Protein AF-A0A6G2U6L1-F1 (afdb_monomer)

Sequence (130 aa):
MAAAKWLDGLTEKLIPTPFGLINVRAGGRVDGPAMVCQPSPITGGAMRQYQYEHFVPTHRMVPAGVPVLVIAGAEAGQFPAHAVRKMADATRGITFRVLPRTGRLAAPEDPGEAPAEVDAYLAGLSAVAA

Mean predicted aligned error: 9.15 Å

Secondary structure (DSSP, 8-state):
----GGGGGEEEEEEEETTEEEEEEEEE-TTSPEEEE---TTTHHHHHHHHHHHHTTTSEEEEEE--EEEEEETT-SSS-HHHHHHHHHTSTTEEEEEETT--S-HHHH-TTHHHHHHHHHHHHHHHH--

Radius of gyration: 16.76 Å; Cα contacts (8 Å, |Δi|>4): 224; chains: 1; bounding box: 37×33×44 Å

Nearest PDB structures (foldseek):
  4ccw-assembly1_A  TM=4.819E-01  e=1.672E-03  Bacillus subtilis
  2r11-assembly1_A  TM=4.799E-01  e=2.311E-03  Bacillus subtilis
  4opm-assembly1_A  TM=7.433E-01  e=3.289E-02  Acinetobacter baumannii AYE
  7jqz-assembly1_J  TM=5.682E-01  e=1.836E-02  Burkholderia orbicola MC0-3
  6xy9-assembly1_B  TM=5.130E-01  e=2.379E-02  Bradyrhizobium elkanii USDA 94

Solvent-accessible surface area (backbone atoms only — not comparable to full-atom values): 7263 Å² total; per-residue (Å²): 131,81,79,67,70,78,52,78,63,37,50,77,44,78,43,86,49,100,75,13,62,32,41,34,30,40,32,56,28,85,90,30,63,77,42,77,45,76,79,45,56,89,60,27,35,65,51,53,49,53,50,44,71,68,37,33,87,61,20,18,37,32,45,39,37,53,78,38,82,46,80,32,16,62,60,13,77,93,62,42,42,74,60,54,44,59,22,32,75,48,31,78,51,52,47,80,46,72,42,80,94,17,36,81,55,38,50,86,70,32,69,63,63,46,52,48,55,51,52,55,51,55,54,53,33,44,64,76,58,110

Foldseek 3Di:
DPDDPLLVQWDWDWDQDPLATKIKTKGADPPAAADEDEDDLVCALVNVSVCCVVCRHHHTYIYIQDQAEAEAECAAPVQHLVNSVVRQVRDPRYDYHYDYPDYDPRCVRPVPPPVVVVVVSSVVRNVNRD

Structure (mmCIF, N/CA/C/O backbone):
data_AF-A0A6G2U6L1-F1
#
_entry.id   AF-A0A6G2U6L1-F1
#
loop_
_atom_site.group_PDB
_atom_site.id
_atom_site.type_symbol
_atom_site.label_atom_id
_atom_site.label_alt_id
_atom_site.label_comp_id
_atom_site.label_asym_id
_atom_site.label_entity_id
_atom_site.label_seq_id
_atom_site.pdbx_PDB_ins_code
_atom_site.Cartn_x
_atom_site.Cartn_y
_atom_site.Cartn_z
_atom_site.occupancy
_atom_site.B_iso_or_equiv
_atom_site.auth_seq_id
_atom_site.auth_comp_id
_atom_site.auth_asym_id
_atom_site.auth_atom_id
_atom_site.pdbx_PDB_model_num
ATOM 1 N N . MET A 1 1 ? -1.948 -21.829 4.497 1.00 41.12 1 MET A N 1
ATOM 2 C CA . MET A 1 1 ? -1.763 -20.911 5.642 1.00 41.12 1 MET A CA 1
ATOM 3 C C . MET A 1 1 ? -3.102 -20.778 6.342 1.00 41.12 1 MET A C 1
ATOM 5 O O . MET A 1 1 ? -4.078 -20.511 5.653 1.00 41.12 1 MET A O 1
ATOM 9 N N . ALA A 1 2 ? -3.180 -21.043 7.648 1.00 40.72 2 ALA A N 1
ATOM 10 C CA . ALA A 1 2 ? -4.421 -20.840 8.393 1.00 40.72 2 ALA A CA 1
ATOM 11 C C . ALA A 1 2 ? -4.811 -19.356 8.308 1.00 40.72 2 ALA A C 1
ATOM 13 O O . ALA A 1 2 ? -3.972 -18.493 8.569 1.00 40.72 2 ALA A O 1
ATOM 14 N N . ALA A 1 3 ? -6.048 -19.063 7.900 1.00 47.75 3 ALA A N 1
ATOM 15 C CA . ALA A 1 3 ? -6.588 -17.712 7.976 1.00 47.75 3 ALA A CA 1
ATOM 16 C C . ALA A 1 3 ? -6.439 -17.214 9.421 1.00 47.75 3 ALA A C 1
ATOM 18 O O . ALA A 1 3 ? -6.710 -17.947 10.376 1.00 47.75 3 ALA A O 1
ATOM 19 N N . ALA A 1 4 ? -5.893 -16.014 9.578 1.00 60.31 4 ALA A N 1
ATOM 20 C CA . ALA A 1 4 ? -5.366 -15.564 10.851 1.00 60.31 4 ALA A CA 1
ATOM 21 C C . ALA A 1 4 ? -6.512 -15.219 11.824 1.00 60.31 4 ALA A C 1
ATOM 23 O O . ALA A 1 4 ? -7.050 -14.118 11.774 1.00 60.31 4 ALA A O 1
ATOM 24 N N . LYS A 1 5 ? -6.864 -16.167 12.709 1.00 70.00 5 LYS A N 1
ATOM 25 C CA . LYS A 1 5 ? -7.922 -16.077 13.746 1.00 70.00 5 LYS A CA 1
ATOM 26 C C . LYS A 1 5 ? -7.931 -14.778 14.563 1.00 70.00 5 LYS A C 1
ATOM 28 O O . LYS A 1 5 ? -8.961 -14.386 15.091 1.00 70.00 5 LYS A O 1
ATOM 33 N N . TRP A 1 6 ? -6.793 -14.098 14.690 1.00 70.62 6 TRP A N 1
ATOM 34 C CA . TRP A 1 6 ? -6.696 -12.835 15.426 1.00 70.62 6 TRP A CA 1
ATOM 35 C C . TRP A 1 6 ? -7.429 -11.668 14.741 1.00 70.62 6 TRP A C 1
ATOM 37 O O . TRP A 1 6 ? -7.726 -10.666 15.387 1.00 70.62 6 TRP A O 1
ATOM 47 N N . LEU A 1 7 ? -7.752 -11.793 13.448 1.00 75.00 7 LEU A N 1
ATOM 48 C CA . LEU A 1 7 ? -8.545 -10.804 12.719 1.00 75.00 7 LEU A CA 1
ATOM 49 C C . LEU A 1 7 ? -10.029 -10.824 13.110 1.00 75.00 7 LEU A C 1
ATOM 51 O O . LEU A 1 7 ? -10.689 -9.802 12.951 1.00 75.00 7 LEU A O 1
ATOM 55 N N . ASP A 1 8 ? -10.538 -11.934 13.654 1.00 82.69 8 ASP A N 1
ATOM 56 C CA . ASP A 1 8 ? -11.960 -12.103 13.998 1.00 82.69 8 ASP A CA 1
ATOM 57 C C . ASP A 1 8 ? -12.408 -11.134 15.108 1.00 82.69 8 ASP A C 1
ATOM 59 O O . ASP A 1 8 ? -13.571 -10.746 15.182 1.00 82.69 8 ASP A O 1
ATOM 63 N N . GLY A 1 9 ? -11.471 -10.700 15.958 1.00 82.50 9 GLY A N 1
ATOM 64 C CA . GLY A 1 9 ? -11.703 -9.712 17.016 1.00 82.50 9 GLY A CA 1
ATOM 65 C C . GLY A 1 9 ? -11.592 -8.254 16.558 1.00 82.50 9 GLY A C 1
ATOM 66 O O . GLY A 1 9 ? -11.525 -7.358 17.403 1.00 82.50 9 GLY A O 1
ATOM 67 N N . LEU A 1 10 ? -11.498 -8.000 15.250 1.00 84.31 10 LEU A N 1
ATOM 68 C CA . LEU A 1 10 ? -11.317 -6.671 14.676 1.00 84.31 10 LEU A CA 1
ATOM 69 C C . LEU A 1 10 ? -12.452 -6.335 13.706 1.00 84.31 10 LEU A C 1
ATOM 71 O O . LEU A 1 10 ? -12.803 -7.115 12.829 1.00 84.31 10 LEU A O 1
ATOM 75 N N . THR A 1 11 ? -12.970 -5.116 13.808 1.00 87.75 11 THR A N 1
ATOM 76 C CA . THR A 1 11 ? -13.910 -4.553 12.836 1.00 87.75 11 THR A CA 1
ATOM 77 C C . THR A 1 11 ? -13.146 -3.814 11.747 1.00 87.75 11 THR A C 1
ATOM 79 O O . THR A 1 11 ? -12.312 -2.957 12.039 1.00 87.75 11 THR A O 1
ATOM 82 N N . GLU A 1 12 ? -13.429 -4.139 10.489 1.00 86.75 12 GLU A N 1
ATOM 83 C CA . GLU A 1 12 ? -12.865 -3.469 9.318 1.00 86.75 12 GLU A CA 1
ATOM 84 C C . GLU A 1 12 ? -13.655 -2.202 8.965 1.00 86.75 12 GLU A C 1
ATOM 86 O O . GLU A 1 12 ? -14.884 -2.179 8.998 1.00 86.75 12 GLU A O 1
ATOM 91 N N . LYS A 1 13 ? -12.938 -1.135 8.613 1.00 83.94 13 LYS A N 1
ATOM 92 C CA . LYS A 1 13 ? -13.483 0.138 8.152 1.00 83.94 13 LYS A CA 1
ATOM 93 C C . LYS A 1 13 ? -12.592 0.707 7.057 1.00 83.94 13 LYS A C 1
ATOM 95 O O . LYS A 1 13 ? -11.375 0.748 7.203 1.00 83.94 13 LYS A O 1
ATOM 100 N N . LEU A 1 14 ? -13.194 1.203 5.983 1.00 82.06 14 LEU A N 1
ATOM 101 C CA . LEU A 1 14 ? -12.479 1.967 4.963 1.00 82.06 14 LEU A CA 1
ATOM 102 C C . LEU A 1 14 ? -12.518 3.456 5.327 1.00 82.06 14 LEU A C 1
ATOM 104 O O . LEU A 1 14 ? -13.578 3.996 5.647 1.00 82.06 14 LEU A O 1
ATOM 108 N N . ILE A 1 15 ? -11.357 4.105 5.317 1.00 79.25 15 ILE A N 1
ATOM 109 C CA . ILE A 1 15 ? -11.195 5.532 5.600 1.00 79.25 15 ILE A CA 1
ATOM 110 C C . ILE A 1 15 ? -10.779 6.237 4.302 1.00 79.25 15 ILE A C 1
ATOM 112 O O . ILE A 1 15 ? -9.710 5.920 3.775 1.00 79.25 15 ILE A O 1
ATOM 116 N N . PRO A 1 16 ? -11.582 7.185 3.786 1.00 79.38 16 PRO A N 1
ATOM 117 C CA . PRO A 1 16 ? -11.209 8.001 2.634 1.00 79.38 16 PRO A CA 1
ATOM 118 C C . PRO A 1 16 ? -10.008 8.899 2.926 1.00 79.38 16 PRO A C 1
ATOM 120 O O . PRO A 1 16 ? -9.942 9.535 3.978 1.00 79.38 16 PRO A O 1
ATOM 123 N N . THR A 1 17 ? -9.083 8.985 1.972 1.00 76.62 17 THR A N 1
ATOM 124 C CA . THR A 1 17 ? -7.942 9.908 1.989 1.00 76.62 17 THR A CA 1
ATOM 125 C C . THR A 1 17 ? -7.693 10.477 0.588 1.00 76.62 17 THR A C 1
ATOM 127 O O . THR A 1 17 ? -8.156 9.884 -0.388 1.00 76.62 17 THR A O 1
ATOM 130 N N . PRO A 1 18 ? -6.914 11.569 0.447 1.00 71.81 18 PRO A N 1
ATOM 131 C CA . PRO A 1 18 ? -6.503 12.079 -0.866 1.00 71.81 18 PRO A CA 1
ATOM 132 C C . PRO A 1 18 ? -5.719 11.076 -1.730 1.00 71.81 18 PRO A C 1
ATOM 134 O O . PRO A 1 18 ? -5.626 11.264 -2.935 1.00 71.81 18 PRO A O 1
ATOM 137 N N . PHE A 1 19 ? -5.167 10.016 -1.126 1.00 65.56 19 PHE A N 1
ATOM 138 C CA . PHE A 1 19 ? -4.422 8.951 -1.809 1.00 65.56 19 PHE A CA 1
ATOM 139 C C . PHE A 1 19 ? -5.227 7.652 -1.944 1.00 65.56 19 PHE A C 1
ATOM 141 O O . PHE A 1 19 ? -4.657 6.590 -2.180 1.00 65.56 19 PHE A O 1
ATOM 148 N N . GLY A 1 20 ? -6.542 7.714 -1.743 1.00 73.19 20 GLY A N 1
ATOM 149 C CA . GLY A 1 20 ? -7.444 6.577 -1.855 1.00 73.19 20 GLY A CA 1
ATOM 150 C C . GLY A 1 20 ? -7.984 6.067 -0.516 1.00 73.19 20 GLY A C 1
ATOM 151 O O . GLY A 1 20 ? -7.951 6.762 0.502 1.00 73.19 20 GLY A O 1
ATOM 152 N N . LEU A 1 21 ? -8.521 4.847 -0.507 1.00 75.38 21 LEU A N 1
ATOM 153 C CA . LEU A 1 21 ? -9.109 4.236 0.688 1.00 75.38 21 LEU A CA 1
ATOM 154 C C . LEU A 1 21 ? -8.034 3.534 1.527 1.00 75.38 21 LEU A C 1
ATOM 156 O O . LEU A 1 21 ? -7.357 2.620 1.057 1.00 75.38 21 LEU A O 1
ATOM 160 N N . ILE A 1 22 ? -7.920 3.908 2.801 1.00 75.94 22 ILE A N 1
ATOM 161 C CA . ILE A 1 22 ? -7.137 3.151 3.781 1.00 75.94 22 ILE A CA 1
ATOM 162 C C . ILE A 1 22 ? -8.053 2.133 4.447 1.00 75.94 22 ILE A C 1
ATOM 164 O O . ILE A 1 22 ? -9.097 2.480 4.998 1.00 75.94 22 ILE A O 1
ATOM 168 N N . ASN A 1 23 ? -7.642 0.871 4.447 1.00 79.38 23 ASN A N 1
ATOM 169 C CA . ASN A 1 23 ? -8.323 -0.174 5.190 1.00 79.38 23 ASN A CA 1
ATOM 170 C C . ASN A 1 23 ? -7.837 -0.153 6.637 1.00 79.38 23 ASN A C 1
ATOM 172 O O . ASN A 1 23 ? -6.684 -0.450 6.906 1.00 79.38 23 ASN A O 1
ATOM 176 N N . VAL A 1 24 ? -8.687 0.198 7.588 1.00 81.94 24 VAL A N 1
ATOM 177 C CA . VAL A 1 24 ? -8.360 0.169 9.011 1.00 81.94 24 V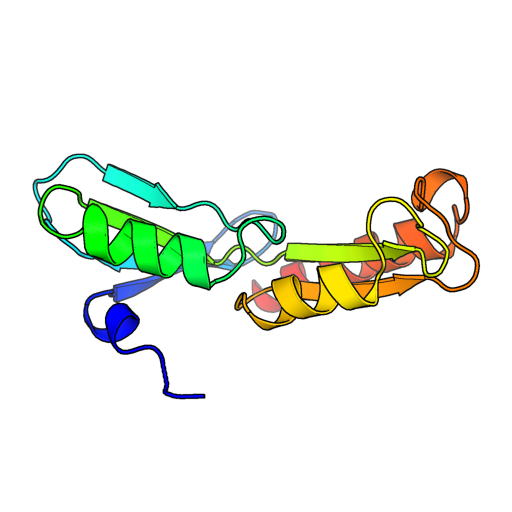AL A CA 1
ATOM 178 C C . VAL A 1 24 ? -9.142 -0.944 9.676 1.00 81.94 24 VAL A C 1
ATOM 180 O O . VAL A 1 24 ? -10.356 -1.026 9.542 1.00 81.94 24 VAL A O 1
ATOM 183 N N . ARG A 1 25 ? -8.452 -1.786 10.439 1.00 83.44 25 ARG A N 1
ATOM 184 C CA . ARG A 1 25 ? -9.089 -2.735 11.346 1.00 83.44 25 ARG A CA 1
ATOM 185 C C . ARG A 1 25 ? -8.923 -2.227 12.769 1.00 83.44 25 ARG A C 1
ATOM 187 O O . ARG A 1 25 ? -7.837 -1.787 13.130 1.00 83.44 25 ARG A O 1
ATOM 194 N N . ALA A 1 26 ? -9.987 -2.252 13.562 1.00 84.06 26 ALA A N 1
ATOM 195 C CA . ALA A 1 26 ? -9.976 -1.784 14.944 1.00 84.06 26 ALA A CA 1
ATOM 196 C C . ALA A 1 26 ? -10.699 -2.769 15.867 1.00 84.06 26 ALA A C 1
ATOM 198 O O . ALA A 1 26 ? -11.754 -3.289 15.518 1.00 84.06 26 ALA A O 1
ATOM 199 N N . GLY A 1 27 ? -10.149 -3.015 17.051 1.00 85.88 27 GLY A N 1
ATOM 200 C CA . GLY A 1 27 ? -10.746 -3.891 18.058 1.00 85.88 27 GLY A CA 1
ATOM 201 C C . GLY A 1 27 ? -9.945 -3.896 19.356 1.00 85.88 27 GLY A C 1
ATOM 202 O O . GLY A 1 27 ? -9.184 -2.966 19.626 1.00 85.88 27 GLY A O 1
ATOM 203 N N . GLY A 1 28 ? -10.113 -4.929 20.177 1.00 84.44 28 GLY A N 1
ATOM 204 C CA . GLY A 1 28 ? -9.530 -4.968 21.522 1.00 84.44 28 GLY A CA 1
ATOM 205 C C . GLY A 1 28 ? -10.333 -4.162 22.544 1.00 84.44 28 GLY A C 1
ATOM 206 O O . GLY A 1 28 ? -11.556 -4.063 22.442 1.00 84.44 28 GLY A O 1
ATOM 207 N N . ARG A 1 29 ? -9.667 -3.603 23.560 1.00 82.25 29 ARG A N 1
ATOM 208 C CA . ARG A 1 29 ? -10.348 -2.936 24.680 1.00 82.25 29 ARG A CA 1
ATOM 209 C C . ARG A 1 29 ? -10.863 -1.553 24.273 1.00 82.25 29 ARG A C 1
ATOM 211 O O . ARG A 1 29 ? -10.071 -0.636 24.096 1.00 82.25 29 ARG A O 1
ATOM 218 N N . VAL A 1 30 ? -12.185 -1.391 24.171 1.00 77.12 30 VAL A N 1
ATOM 219 C CA . VAL A 1 30 ? -12.847 -0.158 23.685 1.00 77.12 30 VAL A CA 1
ATOM 220 C C . VAL A 1 30 ? -12.427 1.095 24.465 1.00 77.12 30 VAL A C 1
ATOM 222 O O . VAL A 1 30 ? -12.149 2.125 23.847 1.00 77.12 30 VAL A O 1
ATOM 225 N N . ASP A 1 31 ? -12.301 0.965 25.788 1.00 79.00 31 ASP A N 1
ATOM 226 C CA . ASP A 1 31 ? -11.953 2.059 26.709 1.00 79.00 31 ASP A CA 1
ATOM 227 C C . ASP A 1 31 ? -10.445 2.150 27.009 1.00 79.00 31 ASP A C 1
ATOM 229 O O . ASP A 1 31 ? -10.013 2.931 27.856 1.00 79.00 31 ASP A O 1
ATOM 233 N N . GLY A 1 32 ? -9.626 1.314 26.360 1.00 74.44 32 GLY A N 1
ATOM 234 C CA . GLY A 1 32 ? -8.174 1.330 26.516 1.00 74.44 32 GLY A CA 1
ATOM 235 C C . GLY A 1 32 ? -7.511 2.448 25.701 1.00 74.44 32 GLY A C 1
ATOM 236 O O . GLY A 1 32 ? -8.083 2.922 24.712 1.00 74.44 32 GLY A O 1
ATOM 237 N N . PRO A 1 33 ? -6.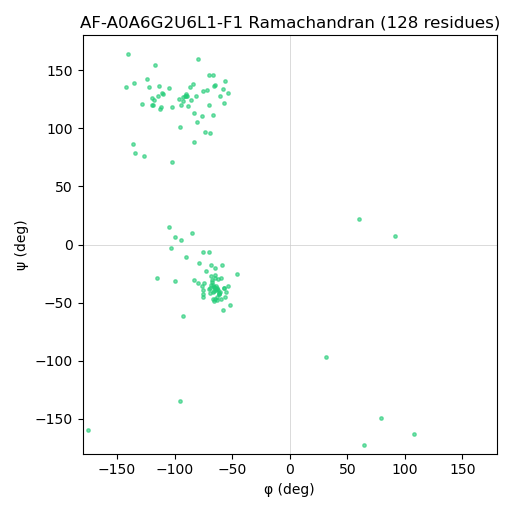276 2.855 26.056 1.00 68.31 33 PRO A N 1
ATOM 238 C CA . PRO A 1 33 ? -5.491 3.747 25.211 1.00 68.31 33 PRO A CA 1
ATOM 239 C C . PRO A 1 33 ? -5.333 3.148 23.806 1.00 68.31 33 PRO A C 1
ATOM 241 O O . PRO A 1 33 ? -5.171 1.936 23.634 1.00 68.31 33 PRO A O 1
ATOM 244 N N . ALA A 1 34 ? -5.417 4.003 22.786 1.00 74.12 34 ALA A N 1
ATOM 245 C CA . ALA A 1 34 ? -5.317 3.570 21.399 1.00 74.12 34 ALA A CA 1
ATOM 246 C C . ALA A 1 34 ? -3.865 3.239 21.031 1.00 74.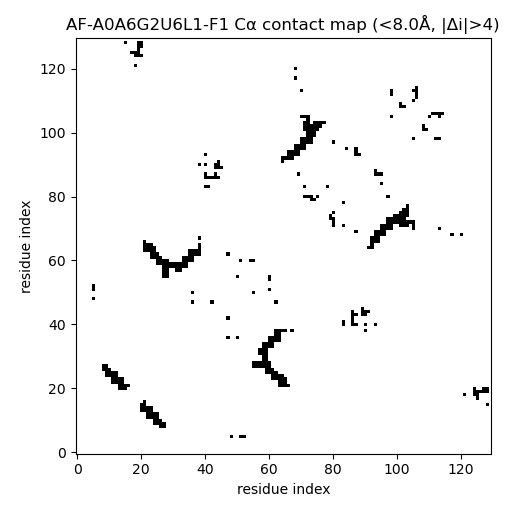12 34 ALA A C 1
ATOM 248 O O . ALA A 1 34 ? -2.968 4.048 21.257 1.00 74.12 34 ALA A O 1
ATOM 249 N N . MET A 1 35 ? -3.654 2.081 20.404 1.00 75.06 35 MET A N 1
ATOM 250 C CA . MET A 1 35 ? -2.373 1.679 19.827 1.00 75.06 35 MET A CA 1
ATOM 251 C C . MET A 1 35 ? -2.531 1.464 18.322 1.00 75.06 35 MET A C 1
ATOM 253 O O . MET A 1 35 ? -3.309 0.618 17.876 1.00 75.06 35 MET A O 1
ATOM 257 N N . VAL A 1 36 ? -1.774 2.227 17.532 1.00 71.69 36 VAL A N 1
ATOM 258 C CA . VAL A 1 36 ? -1.742 2.097 16.071 1.00 71.69 36 VAL A CA 1
ATOM 259 C C . VAL A 1 36 ? -0.583 1.189 15.677 1.00 71.69 36 VAL A C 1
ATOM 261 O O . VAL A 1 36 ? 0.577 1.500 15.938 1.00 71.69 36 VAL A O 1
ATOM 264 N N . CYS A 1 37 ? -0.891 0.082 15.006 1.00 68.06 37 CYS A N 1
ATOM 265 C CA . CYS A 1 37 ? 0.123 -0.803 14.438 1.00 68.06 37 CYS A CA 1
ATOM 266 C C . CYS A 1 37 ? 0.347 -0.424 12.973 1.00 68.06 37 CYS A C 1
ATOM 268 O O . CYS A 1 37 ? -0.462 -0.773 12.108 1.00 68.06 37 CYS A O 1
ATOM 270 N N . GLN A 1 38 ? 1.431 0.303 12.696 1.00 64.06 38 GLN A N 1
ATOM 271 C CA . GLN A 1 38 ? 1.764 0.728 11.337 1.00 64.06 38 GLN A CA 1
ATOM 272 C C . GLN A 1 38 ? 2.120 -0.464 10.434 1.00 64.06 38 GLN A C 1
ATOM 274 O O . GLN A 1 38 ? 2.728 -1.440 10.892 1.00 64.06 38 GLN A O 1
ATOM 279 N N . PRO A 1 39 ? 1.781 -0.399 9.136 1.00 62.06 39 PRO A N 1
ATOM 280 C CA . PRO A 1 39 ? 2.269 -1.367 8.181 1.00 62.06 39 PRO A CA 1
ATOM 281 C C . PRO A 1 39 ? 3.761 -1.188 7.937 1.00 62.06 39 PRO A C 1
ATOM 283 O O . PRO A 1 39 ? 4.209 -0.145 7.480 1.00 62.06 39 PRO A O 1
ATOM 286 N N . SER A 1 40 ? 4.522 -2.241 8.230 1.00 65.31 40 SER A N 1
ATOM 287 C CA . SER A 1 40 ? 5.951 -2.304 7.952 1.00 65.31 40 SER A CA 1
ATOM 288 C C . SER A 1 40 ? 6.265 -3.588 7.190 1.00 65.31 40 SER A C 1
ATOM 290 O O . SER A 1 40 ? 6.003 -4.679 7.713 1.00 65.31 40 SER A O 1
ATOM 292 N N . PRO A 1 41 ? 6.834 -3.488 5.976 1.00 62.19 41 PRO A N 1
ATOM 293 C CA . PRO A 1 41 ? 7.366 -4.648 5.284 1.00 62.19 41 PRO A CA 1
ATOM 294 C C . PRO A 1 41 ? 8.550 -5.249 6.045 1.00 62.19 41 PRO A C 1
ATOM 296 O O . PRO A 1 41 ? 8.711 -6.450 6.001 1.00 62.19 41 PRO A O 1
ATOM 299 N N . ILE A 1 42 ? 9.329 -4.478 6.810 1.00 62.72 42 ILE A N 1
ATOM 300 C CA . ILE A 1 42 ? 10.499 -5.002 7.542 1.00 62.72 42 ILE A CA 1
ATOM 301 C C . ILE A 1 42 ? 10.074 -5.899 8.712 1.00 62.72 42 ILE A C 1
ATOM 303 O O . ILE A 1 42 ? 10.703 -6.916 8.991 1.00 62.72 42 ILE A O 1
ATOM 307 N N . THR A 1 43 ? 8.992 -5.535 9.399 1.00 62.62 43 THR A N 1
ATOM 308 C CA . THR A 1 43 ? 8.519 -6.264 10.584 1.00 62.62 43 THR A CA 1
ATOM 309 C C . THR A 1 43 ? 7.516 -7.375 10.240 1.00 62.62 43 THR A C 1
ATOM 311 O O . THR A 1 43 ? 7.222 -8.225 11.081 1.00 62.62 43 THR A O 1
ATOM 314 N N . GLY A 1 44 ? 7.026 -7.414 8.994 1.00 64.94 44 GLY A N 1
ATOM 315 C CA . GLY A 1 44 ? 6.156 -8.466 8.463 1.00 64.94 44 GLY A CA 1
ATOM 316 C C . GLY A 1 44 ? 4.779 -8.567 9.138 1.00 64.94 44 GLY A C 1
ATOM 317 O O . GLY A 1 44 ? 4.372 -7.724 9.946 1.00 64.94 44 GLY A O 1
ATOM 318 N N . GLY A 1 45 ? 4.026 -9.615 8.785 1.00 65.69 45 GLY A N 1
ATOM 319 C CA . GLY A 1 45 ? 2.727 -9.927 9.399 1.00 65.69 45 GLY A CA 1
ATOM 320 C C . GLY A 1 45 ? 2.838 -10.528 10.806 1.00 65.69 45 GLY A C 1
ATOM 321 O O . GLY A 1 45 ? 2.013 -10.230 11.667 1.00 65.69 45 GLY A O 1
ATOM 322 N N . ALA A 1 46 ? 3.891 -11.311 11.068 1.00 71.06 46 ALA A N 1
ATOM 323 C CA . ALA A 1 46 ? 4.079 -12.026 12.333 1.00 71.06 46 ALA A CA 1
ATOM 324 C C . ALA A 1 46 ? 4.310 -11.090 13.532 1.00 71.06 46 ALA A C 1
ATOM 326 O O . ALA A 1 46 ? 3.718 -11.296 14.588 1.00 71.06 46 ALA A O 1
ATOM 327 N N . MET A 1 47 ? 5.098 -10.017 13.374 1.00 75.12 47 MET A N 1
ATOM 328 C CA . MET A 1 47 ? 5.285 -9.040 14.457 1.00 75.12 47 MET A CA 1
ATOM 329 C C . MET A 1 47 ? 3.974 -8.338 14.812 1.00 75.12 47 MET A C 1
ATOM 331 O O . MET A 1 47 ? 3.692 -8.097 15.980 1.00 75.12 47 MET A O 1
ATOM 335 N N . ARG A 1 48 ? 3.147 -8.022 13.810 1.00 72.75 48 ARG A N 1
ATOM 336 C CA . ARG A 1 48 ? 1.841 -7.393 14.044 1.00 72.75 48 ARG A CA 1
ATOM 337 C C . ARG A 1 48 ? 0.883 -8.312 14.778 1.00 72.75 48 ARG A C 1
ATOM 339 O O . ARG A 1 48 ? 0.183 -7.848 15.670 1.00 72.75 48 ARG A O 1
ATOM 346 N N . GLN A 1 49 ? 0.886 -9.594 14.430 1.00 75.19 49 GLN A N 1
ATOM 347 C CA . GLN A 1 49 ? 0.134 -10.590 15.180 1.00 75.19 49 GLN A CA 1
ATOM 348 C C . GLN A 1 49 ? 0.608 -10.644 16.639 1.00 75.19 49 GLN A C 1
ATOM 350 O O . GLN A 1 49 ? -0.217 -10.552 17.539 1.00 75.19 49 GLN A O 1
ATOM 355 N N . TYR A 1 50 ? 1.920 -10.694 16.880 1.00 80.56 50 TYR A N 1
ATOM 356 C CA . TYR A 1 50 ? 2.464 -10.716 18.240 1.00 80.56 50 TYR A CA 1
ATOM 357 C C . TYR A 1 50 ? 2.104 -9.455 19.043 1.00 80.56 50 TYR A C 1
ATOM 359 O O . TYR A 1 50 ? 1.698 -9.536 20.199 1.00 80.56 50 TYR A O 1
ATOM 367 N N . GLN A 1 51 ? 2.191 -8.273 18.423 1.00 77.69 51 GLN A N 1
ATOM 368 C CA . GLN A 1 51 ? 1.755 -7.017 19.039 1.00 77.69 51 GLN A CA 1
ATOM 369 C C . GLN A 1 51 ? 0.260 -7.036 19.364 1.00 77.69 51 GLN A C 1
ATOM 371 O O . GLN A 1 51 ? -0.128 -6.605 20.447 1.00 77.69 51 GLN A O 1
ATOM 376 N N . TYR A 1 52 ? -0.578 -7.544 18.457 1.00 77.81 52 TYR A N 1
ATOM 377 C CA . TYR A 1 52 ? -1.999 -7.720 18.731 1.00 77.81 52 TYR A CA 1
ATOM 378 C C . TYR A 1 52 ? -2.211 -8.621 19.946 1.00 77.81 52 TYR A C 1
ATOM 380 O O . TYR A 1 52 ? -2.799 -8.173 20.922 1.00 77.81 52 TYR A O 1
ATOM 388 N N . GLU A 1 53 ? -1.674 -9.838 19.930 1.00 84.38 53 GLU A N 1
ATOM 389 C CA . GLU A 1 53 ? -1.844 -10.814 21.013 1.00 84.38 53 GLU A CA 1
ATOM 390 C C . GLU A 1 53 ? -1.376 -10.267 22.371 1.00 84.38 53 GLU A C 1
ATOM 392 O O . GLU A 1 53 ? -2.031 -10.492 23.388 1.00 84.38 53 GLU A O 1
ATOM 397 N N . HIS A 1 54 ? -0.289 -9.493 22.388 1.00 84.62 54 HIS A N 1
ATOM 398 C CA . HIS A 1 54 ? 0.257 -8.906 23.608 1.00 84.62 54 HIS A CA 1
ATOM 399 C C . HIS A 1 54 ? -0.550 -7.703 24.132 1.00 84.62 54 HIS A C 1
ATOM 401 O O . HIS A 1 54 ? -0.774 -7.593 25.339 1.00 84.62 54 HIS A O 1
ATOM 407 N N . PHE A 1 55 ? -0.985 -6.790 23.254 1.00 84.62 55 PHE A N 1
ATOM 408 C CA . PHE A 1 55 ? -1.557 -5.497 23.664 1.00 84.62 55 PHE A CA 1
ATOM 409 C C . PHE A 1 55 ? -3.093 -5.445 23.656 1.00 84.62 55 PHE A C 1
ATOM 411 O O . PHE A 1 55 ? -3.651 -4.787 24.534 1.00 84.62 55 PHE A O 1
ATOM 418 N N . VAL A 1 56 ? -3.775 -6.188 22.772 1.00 83.50 56 VAL A N 1
ATOM 419 C CA . VAL A 1 56 ? -4.840 -7.113 23.195 1.00 83.50 56 VAL A CA 1
ATOM 420 C C . VAL A 1 56 ? -5.664 -6.732 24.446 1.00 83.50 56 VAL A C 1
ATOM 422 O O . VAL A 1 56 ? -6.615 -5.946 24.384 1.00 83.50 56 VAL A O 1
ATOM 425 N N . PRO A 1 57 ? -5.299 -7.283 25.622 1.00 85.69 57 PRO A N 1
ATOM 426 C CA . PRO A 1 57 ? -6.058 -7.087 26.861 1.00 85.69 57 PRO A CA 1
ATOM 427 C C . PRO A 1 57 ? -6.105 -5.647 27.395 1.00 85.69 57 PRO A C 1
ATOM 429 O O . PRO A 1 57 ? -6.953 -5.327 28.228 1.00 85.69 57 PRO A O 1
ATOM 432 N N . THR A 1 58 ? -5.174 -4.783 26.988 1.00 81.25 58 THR A N 1
ATOM 433 C CA . THR A 1 58 ? -4.953 -3.471 27.621 1.00 81.25 58 THR A CA 1
ATOM 434 C C . THR A 1 58 ? -5.249 -2.289 26.706 1.00 81.25 58 THR A C 1
ATOM 436 O O . THR A 1 58 ? -5.661 -1.243 27.205 1.00 81.25 58 THR A O 1
ATOM 439 N N . HIS A 1 59 ? -5.097 -2.450 25.392 1.00 77.50 59 HIS A N 1
ATOM 440 C CA . HIS A 1 59 ? -5.175 -1.369 24.415 1.00 77.50 59 HIS A CA 1
ATOM 441 C C . HIS A 1 59 ? -6.336 -1.555 23.435 1.00 77.50 59 HIS A C 1
ATOM 443 O O . HIS A 1 59 ? -6.762 -2.672 23.126 1.00 77.50 59 HIS A O 1
ATOM 449 N N . ARG A 1 60 ? -6.805 -0.432 22.883 1.00 78.50 60 ARG A N 1
ATOM 450 C CA . ARG A 1 60 ? -7.622 -0.436 21.670 1.00 78.50 60 ARG A CA 1
ATOM 451 C C . ARG A 1 60 ? -6.691 -0.564 20.469 1.00 78.50 60 ARG A C 1
ATOM 453 O O . ARG A 1 60 ? -6.005 0.395 20.110 1.00 78.50 60 ARG A O 1
ATOM 460 N N . MET A 1 61 ? -6.658 -1.742 19.861 1.00 78.75 61 MET A N 1
ATOM 461 C CA . MET A 1 61 ? -5.767 -2.064 18.751 1.00 78.75 61 MET A CA 1
ATOM 462 C C . MET A 1 61 ? -6.339 -1.552 17.435 1.00 78.75 61 MET A C 1
ATOM 464 O O . MET A 1 61 ? -7.474 -1.869 17.084 1.00 78.75 61 MET A O 1
ATOM 468 N N . VAL A 1 62 ? -5.535 -0.794 16.689 1.00 66.06 62 VAL A N 1
ATOM 469 C CA . VAL A 1 62 ? -5.894 -0.254 15.372 1.00 66.06 62 VAL A CA 1
ATOM 470 C C . VAL A 1 62 ? -4.823 -0.631 14.337 1.00 66.06 62 VAL A C 1
ATOM 472 O O . VAL A 1 62 ? -3.966 0.189 13.992 1.00 66.06 62 VAL A O 1
ATOM 475 N N . PRO A 1 63 ? -4.789 -1.888 13.857 1.00 64.81 63 PRO A N 1
ATOM 476 C CA . PRO A 1 63 ? -3.983 -2.251 12.696 1.00 64.81 63 PRO A CA 1
ATOM 477 C C . PRO A 1 63 ? -4.509 -1.572 11.423 1.00 64.81 63 PRO A C 1
ATOM 479 O O . PRO A 1 63 ? -5.569 -1.910 10.893 1.00 64.81 63 PRO A O 1
ATOM 482 N N . ALA A 1 64 ? -3.729 -0.629 10.896 1.00 61.34 64 ALA A N 1
ATOM 483 C CA . ALA A 1 64 ? -4.016 0.024 9.624 1.00 61.34 64 ALA A CA 1
ATOM 484 C C . ALA A 1 64 ? -3.399 -0.771 8.457 1.00 61.34 64 ALA A C 1
ATOM 486 O O . ALA A 1 64 ? -2.187 -0.965 8.369 1.00 61.34 64 ALA A O 1
ATOM 487 N N . GLY A 1 65 ? -4.247 -1.236 7.548 1.00 67.19 65 GLY A N 1
ATOM 488 C CA . GLY A 1 65 ? -3.905 -1.653 6.194 1.00 67.19 65 GLY A CA 1
ATOM 489 C C . GLY A 1 65 ? -3.836 -0.441 5.268 1.00 67.19 65 GLY A C 1
ATOM 490 O O . GLY A 1 65 ? -4.816 -0.066 4.626 1.00 67.19 65 GLY A O 1
ATOM 491 N N . VAL A 1 66 ? -2.657 0.167 5.191 1.00 68.50 66 VAL A N 1
ATOM 492 C CA . VAL A 1 66 ? -2.354 1.161 4.158 1.00 68.50 66 VAL A CA 1
ATOM 493 C C . VAL A 1 66 ? -1.854 0.410 2.924 1.00 68.50 66 VAL A C 1
ATOM 495 O O . VAL A 1 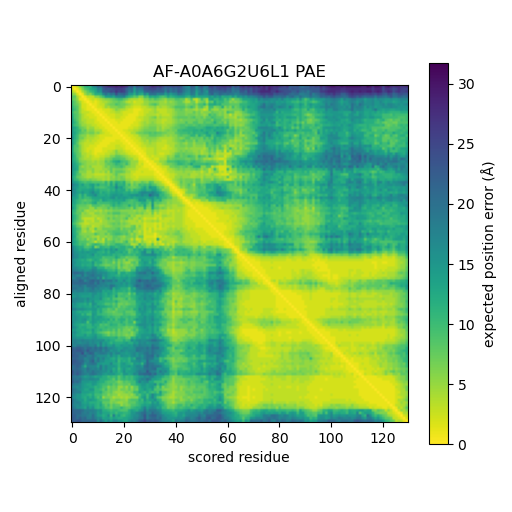66 ? -1.046 -0.510 3.088 1.00 68.50 66 VAL A O 1
ATOM 498 N N . PRO A 1 67 ? -2.307 0.756 1.709 1.00 76.75 67 PRO A N 1
ATOM 499 C CA . PRO A 1 67 ? -1.671 0.270 0.496 1.00 76.75 67 PRO A CA 1
ATOM 500 C C . PRO A 1 67 ? -0.185 0.666 0.495 1.00 76.75 67 PRO A C 1
ATOM 502 O O . PRO A 1 67 ? 0.136 1.851 0.544 1.00 76.75 67 PRO A O 1
ATOM 505 N N . VAL A 1 68 ? 0.731 -0.299 0.403 1.00 81.00 68 VAL A N 1
ATOM 506 C CA . VAL A 1 68 ? 2.180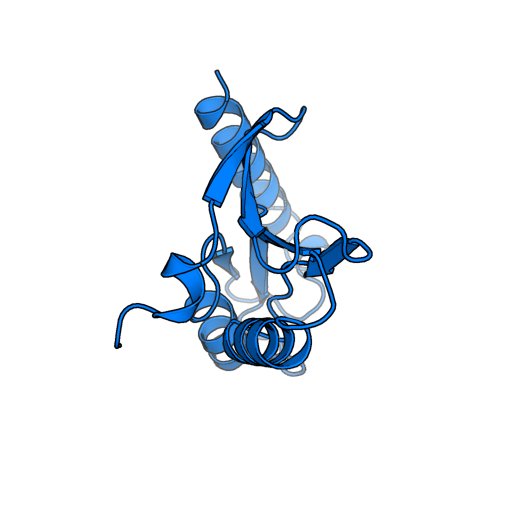 -0.040 0.341 1.00 81.00 68 VAL A CA 1
ATOM 507 C C . VAL A 1 68 ? 2.751 -0.582 -0.964 1.00 81.00 68 VAL A C 1
ATOM 509 O O . VAL A 1 68 ? 2.623 -1.769 -1.247 1.00 81.00 68 VAL A O 1
ATOM 512 N N . LEU A 1 69 ? 3.443 0.264 -1.724 1.00 85.44 69 LEU A N 1
ATOM 513 C CA . LEU A 1 69 ? 4.323 -0.179 -2.801 1.00 85.44 69 LEU A CA 1
ATOM 514 C C . LEU A 1 69 ? 5.726 -0.427 -2.237 1.00 85.44 69 LEU A C 1
ATOM 516 O O . LEU A 1 69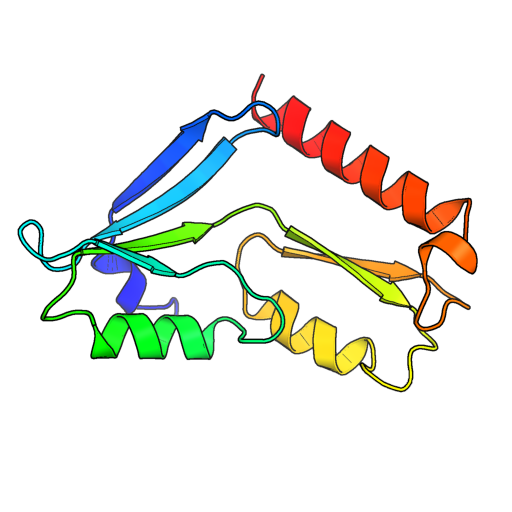 ? 6.304 0.441 -1.587 1.00 85.44 69 LEU A O 1
ATOM 520 N N . VAL A 1 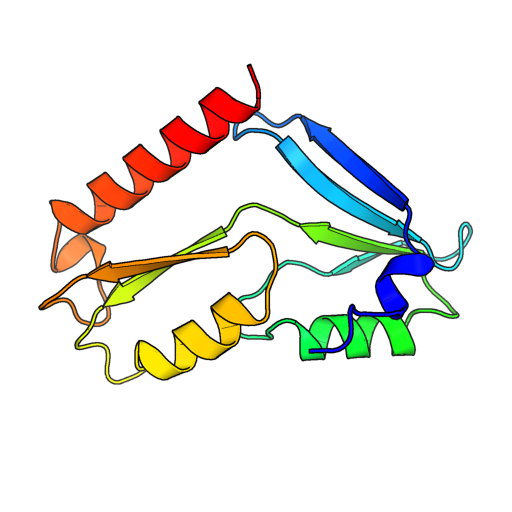70 ? 6.279 -1.606 -2.505 1.00 87.44 70 VAL A N 1
ATOM 521 C CA . VAL A 1 70 ? 7.686 -1.929 -2.266 1.00 87.44 70 VAL A CA 1
ATOM 522 C C . VAL A 1 70 ? 8.358 -2.134 -3.615 1.00 87.44 70 VAL A C 1
ATOM 524 O O . VAL A 1 70 ? 8.022 -3.073 -4.335 1.00 87.44 70 VAL A O 1
ATOM 527 N N . ILE A 1 71 ? 9.322 -1.273 -3.933 1.00 87.31 71 ILE A N 1
ATOM 528 C CA . ILE A 1 71 ? 10.208 -1.422 -5.089 1.00 87.31 71 ILE A CA 1
ATOM 529 C C . ILE A 1 71 ? 11.552 -1.940 -4.576 1.00 87.31 71 ILE A C 1
ATOM 531 O O . ILE A 1 71 ? 12.206 -1.284 -3.767 1.00 87.31 71 ILE A O 1
ATOM 535 N N . ALA A 1 72 ? 11.953 -3.126 -5.025 1.00 89.31 72 ALA A N 1
ATOM 536 C CA . ALA A 1 72 ? 13.246 -3.718 -4.709 1.00 89.31 72 ALA A CA 1
ATOM 537 C C . ALA A 1 72 ? 14.128 -3.764 -5.961 1.00 89.31 72 ALA A C 1
ATOM 539 O O . ALA A 1 72 ? 13.710 -4.279 -6.994 1.00 89.31 72 ALA A O 1
ATOM 540 N N . GLY A 1 73 ? 15.367 -3.287 -5.869 1.00 89.44 73 GLY A N 1
ATOM 541 C CA . GLY A 1 73 ? 16.352 -3.529 -6.918 1.00 89.44 73 GLY A CA 1
ATOM 542 C C . GLY A 1 73 ? 16.816 -4.987 -6.909 1.00 89.44 73 GLY A C 1
ATOM 543 O O . GLY A 1 73 ? 17.121 -5.537 -5.846 1.00 89.44 73 GLY A O 1
ATOM 544 N N . ALA A 1 74 ? 16.861 -5.634 -8.075 1.00 90.19 74 ALA A N 1
ATOM 545 C CA . ALA A 1 74 ? 17.309 -7.023 -8.202 1.00 90.19 74 ALA A CA 1
ATOM 546 C C . ALA A 1 74 ? 18.754 -7.243 -7.710 1.00 90.19 74 ALA A C 1
ATOM 548 O O . ALA A 1 74 ? 19.082 -8.328 -7.230 1.00 90.19 74 ALA A O 1
ATOM 549 N N . GLU A 1 75 ? 19.594 -6.212 -7.790 1.00 90.94 75 GLU A N 1
ATOM 550 C CA . GLU A 1 75 ? 21.019 -6.239 -7.444 1.00 90.94 75 GLU A CA 1
ATOM 551 C C . GLU A 1 75 ? 21.297 -5.667 -6.040 1.00 90.94 75 GLU A C 1
ATOM 553 O O . GLU A 1 75 ? 22.447 -5.530 -5.618 1.00 90.94 75 GLU A O 1
ATOM 558 N N . ALA A 1 76 ? 20.250 -5.346 -5.270 1.00 85.56 76 ALA A N 1
ATOM 559 C CA . ALA A 1 76 ? 20.382 -4.813 -3.919 1.00 85.56 76 ALA A CA 1
ATOM 560 C C . ALA A 1 76 ? 20.913 -5.877 -2.936 1.00 85.56 76 ALA A C 1
ATOM 562 O O . ALA A 1 76 ? 20.159 -6.656 -2.352 1.00 85.56 76 ALA A O 1
ATOM 563 N N . GLY A 1 77 ? 22.228 -5.875 -2.696 1.00 79.12 77 GLY A N 1
ATOM 564 C CA . GLY A 1 77 ? 22.876 -6.825 -1.783 1.00 79.12 77 GLY A CA 1
ATOM 565 C C . GLY A 1 77 ? 22.516 -6.642 -0.301 1.00 79.12 77 GLY A C 1
ATOM 566 O O . GLY A 1 77 ? 22.438 -7.621 0.435 1.00 79.12 77 GLY A O 1
ATOM 567 N N . GLN A 1 78 ? 22.256 -5.406 0.148 1.00 77.75 78 GLN A N 1
ATOM 568 C CA . GLN A 1 78 ? 21.930 -5.119 1.557 1.00 77.75 78 GLN A CA 1
ATOM 569 C C . GLN A 1 78 ? 20.563 -5.687 1.974 1.00 77.75 78 GLN A C 1
ATOM 571 O O . GLN A 1 78 ? 20.398 -6.133 3.107 1.00 77.75 78 GLN A O 1
ATOM 576 N N . PHE A 1 79 ? 19.596 -5.687 1.054 1.00 79.69 79 PHE A N 1
ATOM 577 C CA . PHE A 1 79 ? 18.259 -6.239 1.257 1.00 79.69 79 PHE A CA 1
ATOM 578 C C . PHE A 1 79 ? 17.863 -7.049 0.016 1.00 79.69 79 PHE A C 1
ATOM 580 O O . PHE A 1 79 ? 17.215 -6.509 -0.882 1.00 79.69 79 PHE A O 1
ATOM 587 N N . PRO A 1 80 ? 18.242 -8.339 -0.054 1.00 84.12 80 PRO A N 1
ATOM 588 C CA . PRO A 1 80 ? 17.996 -9.156 -1.234 1.00 84.12 80 PRO A CA 1
ATOM 589 C C . PRO A 1 80 ? 16.504 -9.216 -1.566 1.00 84.12 80 PRO A C 1
ATOM 591 O O . PRO A 1 80 ? 15.686 -9.504 -0.686 1.00 84.12 80 PRO A O 1
ATOM 594 N N . ALA A 1 81 ? 16.140 -9.027 -2.837 1.00 86.94 81 ALA A N 1
ATOM 595 C CA . ALA A 1 81 ? 14.739 -8.958 -3.265 1.00 86.94 81 ALA A CA 1
ATOM 596 C C . ALA A 1 81 ? 13.902 -10.170 -2.806 1.00 86.94 81 ALA A C 1
ATOM 598 O O . ALA A 1 81 ? 12.746 -10.017 -2.420 1.00 86.94 81 ALA A O 1
ATOM 599 N N . HIS A 1 82 ? 14.489 -11.371 -2.773 1.00 87.00 82 HIS A N 1
ATOM 600 C CA . HIS A 1 82 ? 13.811 -12.581 -2.295 1.00 87.00 82 HIS A CA 1
ATOM 601 C C . HIS A 1 82 ? 13.503 -12.559 -0.785 1.00 87.00 82 HIS A C 1
ATOM 603 O O . HIS A 1 82 ? 12.524 -13.165 -0.351 1.00 87.00 82 HIS A O 1
ATOM 609 N N . ALA A 1 83 ? 14.320 -11.886 0.029 1.00 83.75 83 ALA A N 1
ATOM 610 C CA . ALA A 1 83 ? 14.085 -11.748 1.462 1.00 83.75 83 ALA A CA 1
ATOM 611 C C . ALA A 1 83 ? 12.971 -10.728 1.719 1.00 83.75 83 ALA A C 1
ATOM 613 O O . ALA A 1 83 ? 12.034 -11.024 2.457 1.00 83.75 83 ALA A O 1
ATOM 614 N N . VAL A 1 84 ? 13.014 -9.577 1.038 1.00 83.31 84 VAL A N 1
ATOM 615 C CA . VAL A 1 84 ? 11.974 -8.541 1.157 1.00 83.31 84 VAL A CA 1
ATOM 616 C C . VAL A 1 84 ? 10.630 -9.043 0.614 1.00 83.31 84 VAL A C 1
ATOM 618 O O . VAL A 1 84 ? 9.596 -8.788 1.227 1.00 83.31 84 VAL A O 1
ATOM 621 N N . ARG A 1 85 ? 10.636 -9.849 -0.460 1.00 86.62 85 ARG A N 1
ATOM 622 C CA . ARG A 1 85 ? 9.452 -10.550 -0.990 1.00 86.62 85 ARG A CA 1
ATOM 623 C C . ARG A 1 85 ? 8.729 -11.343 0.093 1.00 86.62 85 ARG A C 1
ATOM 625 O O . ARG A 1 85 ? 7.538 -11.150 0.286 1.00 86.62 85 ARG A O 1
ATOM 632 N N . LYS A 1 86 ? 9.449 -12.191 0.837 1.00 82.31 86 LYS A N 1
ATOM 633 C CA . LYS A 1 86 ? 8.853 -13.011 1.907 1.00 82.31 86 LYS A CA 1
ATOM 634 C C . LYS A 1 86 ? 8.138 -12.152 2.949 1.00 82.31 86 LYS A C 1
ATOM 636 O O . LYS A 1 86 ? 7.096 -12.548 3.463 1.00 82.31 86 LYS A O 1
ATOM 641 N N . MET A 1 87 ? 8.691 -10.982 3.267 1.00 79.44 87 MET A N 1
ATOM 642 C CA . MET A 1 87 ? 8.080 -10.079 4.238 1.00 79.44 87 MET A CA 1
ATOM 643 C C . MET A 1 87 ? 6.874 -9.321 3.659 1.00 79.44 87 MET A C 1
ATOM 645 O O . MET A 1 87 ? 5.883 -9.101 4.364 1.00 79.44 87 MET A O 1
ATOM 649 N N . ALA A 1 88 ? 6.945 -8.963 2.374 1.00 82.06 88 ALA A N 1
ATOM 650 C CA . ALA A 1 88 ? 5.851 -8.359 1.628 1.00 82.06 88 ALA A CA 1
ATOM 651 C C . ALA A 1 88 ? 4.650 -9.308 1.516 1.00 82.06 88 ALA A C 1
ATOM 653 O O . ALA A 1 88 ? 3.542 -8.921 1.876 1.00 82.06 88 ALA A O 1
ATOM 654 N N . ASP A 1 89 ? 4.884 -10.566 1.137 1.00 81.25 89 ASP A N 1
ATOM 655 C CA . ASP A 1 89 ? 3.849 -11.599 0.994 1.00 81.25 89 ASP A CA 1
ATOM 656 C C . ASP A 1 89 ? 3.142 -11.908 2.327 1.00 81.25 89 ASP A C 1
ATOM 658 O O . ASP A 1 89 ? 1.962 -12.255 2.357 1.00 81.25 89 ASP A O 1
ATOM 662 N N . ALA A 1 90 ? 3.843 -11.742 3.454 1.00 75.81 90 ALA A N 1
ATOM 663 C CA . ALA A 1 90 ? 3.276 -11.903 4.792 1.00 75.81 90 ALA A CA 1
ATOM 664 C C . ALA A 1 90 ? 2.380 -10.726 5.228 1.00 75.81 90 ALA A C 1
ATOM 666 O O . ALA A 1 90 ? 1.766 -10.785 6.296 1.00 75.81 90 ALA A O 1
ATOM 667 N N . THR A 1 91 ? 2.316 -9.645 4.445 1.00 72.12 91 THR A N 1
ATOM 668 C CA . THR A 1 91 ? 1.558 -8.437 4.773 1.00 72.12 91 THR A CA 1
ATOM 669 C C . THR A 1 91 ? 0.483 -8.159 3.727 1.00 72.12 91 THR A C 1
ATOM 671 O O . THR A 1 91 ? 0.759 -7.872 2.567 1.00 72.12 91 THR A O 1
ATOM 674 N N . ARG A 1 92 ? -0.780 -8.135 4.160 1.00 73.06 92 ARG A N 1
ATOM 675 C CA . ARG A 1 92 ? -1.895 -7.724 3.299 1.00 73.06 92 ARG A CA 1
ATOM 676 C C . ARG A 1 92 ? -1.776 -6.243 2.917 1.00 73.06 92 ARG A C 1
ATOM 678 O O . ARG A 1 92 ? -1.533 -5.408 3.785 1.00 73.06 92 ARG A O 1
ATOM 685 N N . GLY A 1 93 ? -2.027 -5.929 1.645 1.00 74.69 93 GLY A N 1
ATOM 686 C CA . GLY A 1 93 ? -2.006 -4.558 1.119 1.00 74.69 93 GLY A CA 1
ATOM 687 C C . GLY A 1 93 ? -0.653 -4.112 0.563 1.00 74.69 93 GLY A C 1
ATOM 688 O O . GLY A 1 93 ? -0.512 -2.942 0.222 1.00 74.69 93 GLY A O 1
ATOM 689 N N . ILE A 1 94 ? 0.327 -5.018 0.458 1.00 82.62 94 ILE A N 1
ATOM 690 C CA . ILE A 1 94 ? 1.607 -4.721 -0.187 1.00 82.62 94 ILE A CA 1
ATOM 691 C C . ILE A 1 94 ? 1.567 -5.105 -1.667 1.00 82.62 94 ILE A C 1
ATOM 693 O O . ILE A 1 94 ? 1.273 -6.245 -2.015 1.00 82.62 94 ILE A O 1
ATOM 697 N N . THR A 1 95 ? 1.914 -4.154 -2.529 1.00 87.81 95 THR A N 1
ATOM 698 C CA . THR A 1 95 ? 2.297 -4.393 -3.922 1.00 87.81 95 THR A CA 1
ATOM 699 C C . THR A 1 95 ? 3.815 -4.454 -3.987 1.00 87.81 95 THR A C 1
ATOM 701 O O . THR A 1 95 ? 4.487 -3.532 -3.534 1.00 87.81 95 THR A O 1
ATOM 704 N N . PHE A 1 96 ? 4.372 -5.538 -4.526 1.00 89.75 96 PHE A N 1
ATOM 705 C CA . PHE A 1 96 ? 5.821 -5.717 -4.617 1.00 89.75 96 PHE A CA 1
ATOM 706 C C . PHE A 1 96 ? 6.289 -5.731 -6.071 1.00 89.75 96 PHE A C 1
ATOM 708 O O . PHE A 1 96 ? 5.804 -6.521 -6.889 1.00 89.75 96 PHE A O 1
ATOM 715 N N . ARG A 1 97 ? 7.279 -4.895 -6.373 1.00 92.75 97 ARG A N 1
ATOM 716 C CA . ARG A 1 97 ? 7.915 -4.756 -7.683 1.00 92.75 97 ARG A CA 1
ATOM 717 C C . ARG A 1 97 ? 9.412 -4.974 -7.565 1.00 92.75 97 ARG A C 1
ATOM 719 O O . ARG A 1 97 ? 10.022 -4.604 -6.565 1.00 92.75 97 ARG A O 1
ATOM 726 N N . VAL A 1 98 ? 9.983 -5.622 -8.576 1.00 92.31 98 VAL A N 1
ATOM 727 C CA . VAL A 1 98 ? 11.433 -5.793 -8.690 1.00 92.31 98 VAL A CA 1
ATOM 728 C C . VAL A 1 98 ? 11.885 -5.112 -9.953 1.00 92.31 98 VAL A C 1
ATOM 730 O O . VAL A 1 98 ? 11.392 -5.475 -11.017 1.00 92.31 98 VAL A O 1
ATOM 733 N N . LEU A 1 99 ? 12.829 -4.189 -9.819 1.00 91.12 99 LEU A N 1
ATOM 734 C CA . LEU A 1 99 ? 13.456 -3.551 -10.964 1.00 91.12 99 LEU A CA 1
ATOM 735 C C . LEU A 1 99 ? 14.722 -4.326 -11.349 1.00 91.12 99 LEU A C 1
ATOM 737 O O . LEU A 1 99 ? 15.586 -4.562 -10.487 1.00 91.12 99 LEU A O 1
ATOM 741 N N . PRO A 1 100 ? 14.823 -4.803 -12.601 1.00 88.88 100 PRO A N 1
ATOM 742 C CA . PRO A 1 100 ? 16.010 -5.492 -13.079 1.00 88.88 100 PRO A CA 1
ATOM 743 C C . PRO A 1 100 ? 17.176 -4.508 -13.215 1.00 88.88 100 PRO A C 1
ATOM 745 O O . PRO A 1 100 ? 16.988 -3.372 -13.626 1.00 88.88 100 PRO A O 1
ATOM 748 N N . ARG A 1 101 ? 18.408 -4.962 -12.949 1.00 89.88 101 ARG A N 1
ATOM 749 C CA . ARG A 1 101 ? 19.633 -4.138 -13.063 1.00 89.88 101 ARG A CA 1
ATOM 750 C C . ARG A 1 101 ? 19.668 -2.900 -12.157 1.00 89.88 101 ARG A C 1
ATOM 752 O O . ARG A 1 101 ? 20.401 -1.953 -12.417 1.00 89.88 101 ARG A O 1
ATOM 759 N N . THR A 1 102 ? 18.878 -2.918 -11.091 1.00 90.31 102 THR A N 1
ATOM 760 C CA . THR A 1 102 ? 18.813 -1.844 -10.103 1.00 90.31 102 THR A CA 1
ATOM 761 C C . THR A 1 102 ? 19.343 -2.352 -8.770 1.00 90.31 102 THR A C 1
ATOM 763 O O . THR A 1 102 ? 19.016 -3.460 -8.339 1.00 90.31 102 THR A O 1
ATOM 766 N N . GLY A 1 103 ? 20.159 -1.543 -8.110 1.00 84.31 103 GLY A N 1
ATOM 767 C CA . GLY A 1 103 ? 20.706 -1.769 -6.785 1.00 84.31 103 GLY A CA 1
ATOM 768 C C . GLY A 1 103 ? 19.870 -1.090 -5.701 1.00 84.31 103 GLY A C 1
ATOM 769 O O . GLY A 1 103 ? 18.648 -1.228 -5.629 1.00 84.31 103 GLY A O 1
ATOM 770 N N . ARG A 1 104 ? 20.541 -0.417 -4.763 1.00 82.94 104 ARG A N 1
ATOM 771 C CA . ARG A 1 104 ? 19.893 0.125 -3.557 1.00 82.94 104 ARG A CA 1
ATOM 772 C C . ARG A 1 104 ? 19.168 1.439 -3.831 1.00 82.94 104 ARG A C 1
ATOM 774 O O . ARG A 1 104 ? 18.173 1.726 -3.165 1.00 82.94 104 ARG A O 1
ATOM 781 N N . LEU A 1 105 ? 19.682 2.258 -4.743 1.00 82.88 105 LEU A N 1
ATOM 782 C CA . LEU A 1 105 ? 19.173 3.602 -4.992 1.00 82.88 105 LEU A CA 1
ATOM 783 C C . LEU A 1 105 ? 18.319 3.594 -6.255 1.00 82.88 105 LEU A C 1
ATOM 785 O O . LEU A 1 105 ? 18.705 4.149 -7.276 1.00 82.88 105 LEU A O 1
ATOM 789 N N . ALA A 1 106 ? 17.136 2.981 -6.163 1.00 79.19 106 ALA A N 1
ATOM 790 C CA . ALA A 1 106 ? 16.321 2.676 -7.334 1.00 79.19 106 ALA A CA 1
ATOM 791 C C . ALA A 1 106 ? 15.976 3.887 -8.214 1.00 79.19 106 ALA A C 1
ATOM 793 O O . ALA A 1 106 ? 16.136 3.810 -9.422 1.00 79.19 106 ALA A O 1
ATOM 794 N N . ALA A 1 107 ? 15.561 5.015 -7.630 1.00 73.81 107 ALA A N 1
ATOM 795 C CA . ALA A 1 107 ? 15.212 6.203 -8.415 1.00 73.81 107 ALA A CA 1
ATOM 796 C C . ALA A 1 107 ? 16.426 6.887 -9.084 1.00 73.81 107 ALA A C 1
ATOM 798 O O . ALA A 1 107 ? 16.316 7.266 -10.244 1.00 73.81 107 ALA A O 1
ATOM 799 N N . PRO A 1 108 ? 17.588 7.045 -8.419 1.00 78.62 108 PRO A N 1
ATOM 800 C CA . PRO A 1 108 ? 18.800 7.507 -9.101 1.00 78.62 108 PRO A CA 1
ATOM 801 C C . PRO A 1 108 ? 19.380 6.534 -10.140 1.00 78.62 108 PRO A C 1
ATOM 803 O O . PRO A 1 108 ? 19.949 6.983 -11.130 1.00 78.62 108 PRO A O 1
ATOM 806 N N . GLU A 1 109 ? 19.293 5.225 -9.899 1.00 83.31 109 GLU A N 1
ATOM 807 C CA . GLU A 1 109 ? 19.895 4.185 -10.749 1.00 83.31 109 GLU A CA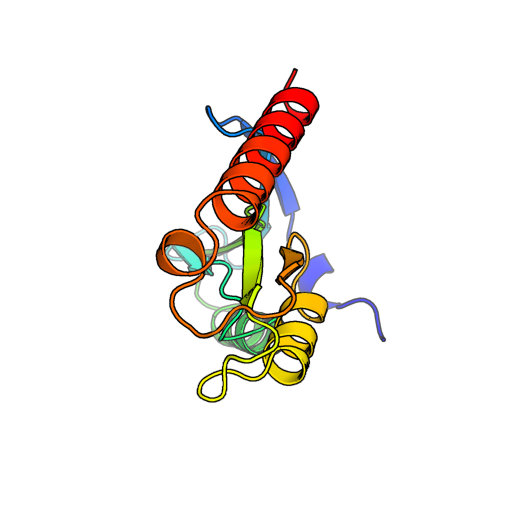 1
ATOM 808 C C . GLU A 1 109 ? 19.009 3.822 -11.951 1.00 83.31 109 GLU A C 1
ATOM 810 O O . GLU A 1 109 ? 19.529 3.486 -13.013 1.00 83.31 109 GLU A O 1
ATOM 815 N N . ASP A 1 110 ? 17.689 3.939 -11.801 1.00 83.69 110 ASP A N 1
ATOM 816 C CA . ASP A 1 110 ? 16.705 3.804 -12.872 1.00 83.69 110 ASP A CA 1
ATOM 817 C C . ASP A 1 110 ? 15.669 4.945 -12.802 1.00 83.69 110 ASP A C 1
ATOM 819 O O . ASP A 1 110 ? 14.547 4.770 -12.305 1.00 83.69 110 ASP A O 1
ATOM 823 N N . PRO A 1 111 ? 16.034 6.149 -13.283 1.00 83.06 111 PRO A N 1
ATOM 824 C CA . PRO A 1 111 ? 15.172 7.327 -13.218 1.00 83.06 111 PRO A CA 1
ATOM 825 C C . PRO A 1 111 ? 13.955 7.242 -14.147 1.00 83.06 111 PRO A C 1
ATOM 827 O O . PRO A 1 111 ? 13.107 8.130 -14.105 1.00 83.06 111 PRO A O 1
ATOM 830 N N . GLY A 1 112 ? 13.868 6.211 -14.994 1.00 85.69 112 GLY A N 1
ATOM 831 C CA . GLY A 1 112 ? 12.707 5.956 -15.838 1.00 85.69 112 GLY A CA 1
ATOM 832 C C . GLY A 1 112 ? 11.719 5.014 -15.159 1.00 85.69 112 GLY A C 1
ATOM 833 O O . GLY A 1 112 ? 10.576 5.390 -14.904 1.00 85.69 112 GLY A O 1
ATOM 834 N N . GLU A 1 113 ? 12.157 3.793 -14.856 1.00 85.00 113 GLU A N 1
ATOM 835 C CA . GLU A 1 113 ? 11.270 2.710 -14.423 1.00 85.00 113 GLU A CA 1
ATOM 836 C C . GLU A 1 113 ? 10.804 2.887 -12.970 1.00 85.00 113 GLU A C 1
ATOM 838 O O . GLU A 1 113 ? 9.626 2.683 -12.668 1.00 85.00 113 GLU A O 1
ATOM 843 N N . ALA A 1 114 ? 11.681 3.340 -12.063 1.00 83.25 114 ALA A N 1
ATOM 844 C CA . ALA A 1 114 ? 11.318 3.468 -10.651 1.00 83.25 114 ALA A CA 1
ATOM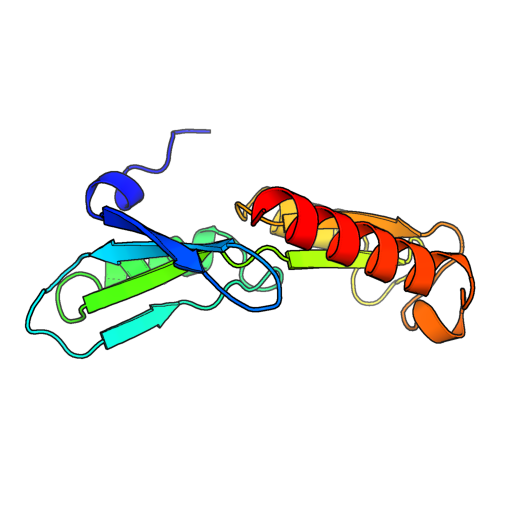 845 C C . ALA A 1 114 ? 10.249 4.550 -10.389 1.00 83.25 114 ALA A C 1
ATOM 847 O O . ALA A 1 114 ? 9.284 4.250 -9.681 1.00 83.25 114 ALA A O 1
ATOM 848 N N . PRO A 1 115 ? 10.345 5.777 -10.945 1.00 85.31 115 PRO A N 1
ATOM 849 C CA . PRO A 1 115 ? 9.273 6.763 -10.819 1.00 85.31 115 PRO A CA 1
ATOM 850 C C . PRO A 1 115 ? 7.989 6.343 -11.545 1.00 85.31 115 PRO A C 1
ATOM 852 O O . PRO A 1 115 ? 6.904 6.546 -11.006 1.00 85.31 115 PRO A O 1
ATOM 855 N N . ALA A 1 116 ? 8.092 5.688 -12.709 1.00 86.69 116 ALA A N 1
ATOM 856 C CA . ALA A 1 116 ? 6.922 5.223 -13.455 1.00 86.69 116 ALA A CA 1
ATOM 857 C C . ALA A 1 116 ? 6.092 4.190 -12.670 1.00 86.69 116 ALA A C 1
ATOM 859 O O . ALA A 1 116 ? 4.862 4.258 -12.673 1.00 86.69 116 ALA A O 1
ATOM 860 N N . GLU A 1 117 ? 6.739 3.268 -11.947 1.00 89.25 117 GLU A N 1
ATOM 861 C CA . GLU A 1 117 ? 6.047 2.328 -11.051 1.00 89.25 117 GLU A CA 1
ATOM 862 C C . GLU A 1 117 ? 5.348 3.044 -9.883 1.00 89.25 117 GLU A C 1
ATOM 864 O O . GLU A 1 117 ? 4.250 2.646 -9.484 1.00 89.25 117 GLU A O 1
ATOM 869 N N . VAL A 1 118 ? 5.941 4.119 -9.347 1.00 85.75 118 VAL A N 1
ATOM 870 C CA . VAL A 1 118 ? 5.304 4.947 -8.308 1.00 85.75 118 VAL A CA 1
ATOM 871 C C . VAL A 1 118 ? 4.065 5.651 -8.862 1.00 85.75 118 VAL A C 1
ATOM 873 O O . VAL A 1 118 ? 2.997 5.560 -8.254 1.00 85.75 118 VAL A O 1
ATOM 876 N N . ASP A 1 119 ? 4.176 6.301 -10.019 1.00 87.94 119 ASP A N 1
ATOM 877 C CA . ASP A 1 119 ? 3.069 7.035 -10.640 1.00 87.94 119 ASP A CA 1
ATOM 878 C C . ASP A 1 119 ? 1.910 6.102 -11.015 1.00 87.94 119 ASP A C 1
ATOM 880 O O . ASP A 1 119 ? 0.750 6.382 -10.697 1.00 87.94 119 ASP A O 1
ATOM 884 N N . ALA A 1 120 ? 2.214 4.948 -11.620 1.00 88.38 120 ALA A N 1
ATOM 885 C CA . ALA A 1 120 ? 1.217 3.936 -11.963 1.00 88.38 120 ALA A CA 1
ATOM 886 C C . ALA A 1 120 ? 0.485 3.412 -10.719 1.00 88.38 120 ALA A C 1
ATOM 888 O O . ALA A 1 120 ? -0.739 3.242 -10.724 1.00 88.38 120 ALA A O 1
ATOM 889 N N . TYR A 1 121 ? 1.222 3.192 -9.630 1.00 88.50 121 TYR A N 1
ATOM 890 C CA . TYR A 1 121 ? 0.646 2.761 -8.365 1.00 88.50 121 TYR A CA 1
ATOM 891 C C . TYR A 1 121 ? -0.289 3.820 -7.761 1.00 88.50 121 TYR A C 1
ATOM 893 O O . TYR A 1 121 ? -1.417 3.497 -7.384 1.00 88.50 121 TYR A O 1
ATOM 901 N N . LEU A 1 122 ? 0.134 5.088 -7.716 1.00 84.25 122 LEU A N 1
ATOM 902 C CA . LEU A 1 122 ? -0.677 6.196 -7.194 1.00 84.25 122 LEU A CA 1
ATOM 903 C C . LEU A 1 122 ? -1.946 6.444 -8.025 1.00 84.25 122 LEU A C 1
ATOM 905 O O . LEU A 1 122 ? -3.021 6.681 -7.461 1.00 84.25 122 LEU A O 1
ATOM 909 N N . ALA A 1 123 ? -1.850 6.337 -9.353 1.00 83.62 123 ALA A N 1
ATOM 910 C CA . ALA A 1 123 ? -3.005 6.420 -10.245 1.00 83.62 123 ALA A CA 1
ATOM 911 C C . ALA A 1 123 ? -4.022 5.300 -9.955 1.00 83.62 123 ALA A C 1
ATOM 913 O O . ALA A 1 123 ? -5.226 5.554 -9.870 1.00 83.62 123 ALA A O 1
ATOM 914 N N . GLY A 1 124 ? -3.541 4.074 -9.718 1.00 81.81 124 GLY A N 1
ATOM 915 C CA . GLY A 1 124 ? -4.381 2.933 -9.351 1.00 81.81 124 GLY A CA 1
ATOM 916 C C . GLY A 1 124 ? -5.115 3.108 -8.017 1.00 81.81 124 GLY A C 1
ATOM 917 O O . GLY A 1 124 ? -6.276 2.720 -7.905 1.00 81.81 124 GLY A O 1
ATOM 918 N N . LEU A 1 125 ? -4.485 3.731 -7.015 1.00 78.31 125 LEU A N 1
ATOM 919 C CA . LEU A 1 125 ? -5.133 3.998 -5.724 1.00 78.31 125 LEU A CA 1
ATOM 920 C C . LEU A 1 125 ? -6.246 5.046 -5.822 1.00 78.31 125 LEU A C 1
ATOM 922 O O . LEU A 1 125 ? -7.285 4.900 -5.176 1.00 78.31 125 LEU A O 1
ATOM 926 N N . SER A 1 126 ? -6.046 6.072 -6.650 1.00 66.75 126 SER A N 1
ATOM 927 C CA . SER A 1 126 ? -7.050 7.114 -6.896 1.00 66.75 126 SER A CA 1
ATOM 928 C C . SER A 1 126 ? -8.296 6.553 -7.587 1.00 66.75 126 SER A C 1
ATOM 930 O O . SER A 1 126 ? -9.411 6.926 -7.236 1.00 66.75 126 SER A O 1
ATOM 932 N N . ALA A 1 127 ? -8.124 5.603 -8.512 1.00 60.59 127 ALA A N 1
ATOM 933 C CA . ALA A 1 127 ? -9.231 4.959 -9.221 1.00 60.59 127 ALA A CA 1
ATOM 934 C C . ALA A 1 127 ? -10.108 4.063 -8.324 1.00 60.59 127 ALA A C 1
ATOM 936 O O . ALA A 1 127 ? -11.284 3.885 -8.608 1.00 60.59 127 ALA A O 1
ATOM 937 N N . VAL A 1 128 ? -9.557 3.506 -7.239 1.00 58.66 128 VAL A N 1
ATOM 938 C CA . VAL A 1 128 ? -10.305 2.675 -6.271 1.00 58.66 128 VAL A CA 1
ATOM 939 C C . VAL A 1 128 ? -11.142 3.523 -5.301 1.00 58.66 128 VAL A C 1
ATOM 941 O O . VAL A 1 128 ? -12.017 2.998 -4.616 1.00 58.66 128 VAL A O 1
ATOM 944 N N . ALA A 1 129 ? -10.870 4.826 -5.214 1.00 54.56 129 ALA A N 1
ATOM 945 C CA . ALA A 1 129 ? -11.561 5.741 -4.309 1.00 54.56 129 ALA A CA 1
ATOM 946 C C . ALA A 1 129 ? -12.604 6.647 -4.983 1.00 54.56 129 ALA A C 1
ATOM 948 O O . ALA A 1 129 ? -13.258 7.408 -4.267 1.00 54.56 129 ALA A O 1
ATOM 949 N N . ALA A 1 130 ? -12.740 6.568 -6.310 1.00 46.75 130 ALA A N 1
ATOM 950 C CA . ALA A 1 130 ? -13.780 7.230 -7.102 1.00 46.75 130 ALA A CA 1
ATOM 951 C C . ALA A 1 130 ? -15.026 6.340 -7.225 1.00 46.75 130 ALA A C 1
ATOM 953 O O . ALA A 1 130 ? -16.141 6.907 -7.211 1.00 46.75 130 ALA A O 1
#

pLDDT: mean 77.84, std 10.33, range [40.72, 92.75]